Protein AF-A0A9P7RYS4-F1 (afdb_monomer_lite)

Foldseek 3Di:
DVVVVVVVVVVVVVLVCCCPPPAVQCFLVNLVVLLVVLVVLLVPADDPDPCVVVLVVLNVVLVVLNVVLVVVVVVDDPVCVVSSHDPVCRVSSVVSSVSSVVSSVVSVVVRVVVVVVVVVVVVVVVVVVVVVVVDPDPVVPVPPPDDDDPDDD

pLDDT: mean 71.57, std 13.79, range [44.03, 91.19]

Structure (mmCIF, N/CA/C/O backbone):
data_AF-A0A9P7RYS4-F1
#
_entry.id   AF-A0A9P7RYS4-F1
#
loop_
_atom_site.group_PDB
_atom_site.id
_atom_site.type_symbol
_atom_site.label_atom_id
_atom_site.label_alt_id
_atom_site.label_comp_id
_atom_site.label_asym_id
_atom_site.label_entity_id
_atom_site.label_seq_id
_atom_site.pdbx_PDB_ins_code
_atom_site.Cartn_x
_atom_site.Cartn_y
_atom_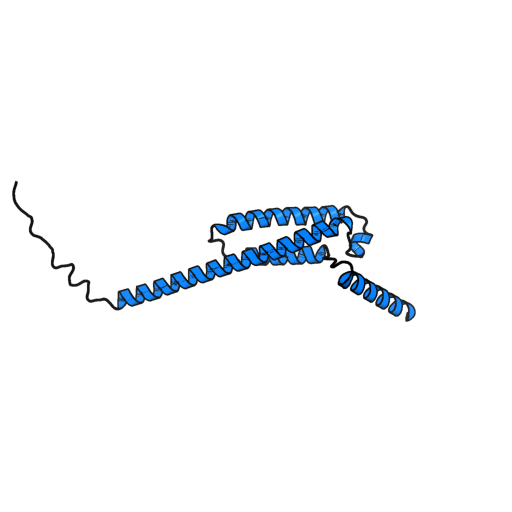site.Cartn_z
_atom_site.occupancy
_atom_site.B_iso_or_equiv
_atom_site.auth_seq_id
_atom_site.auth_comp_id
_atom_site.auth_asym_id
_atom_site.auth_atom_id
_atom_site.pdbx_PDB_model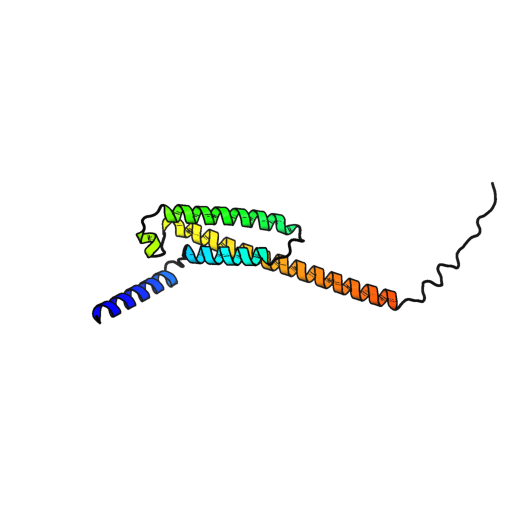_num
ATOM 1 N N . MET A 1 1 ? -11.281 -29.136 33.988 1.00 53.00 1 MET A N 1
ATOM 2 C CA . MET A 1 1 ? -10.570 -28.744 32.743 1.00 53.00 1 MET A CA 1
ATOM 3 C C . MET A 1 1 ? -11.328 -29.005 31.429 1.00 53.00 1 MET A C 1
ATOM 5 O O . MET A 1 1 ? -11.205 -28.185 30.529 1.00 53.00 1 MET A O 1
ATOM 9 N N . LEU A 1 2 ? -12.134 -30.071 31.273 1.00 54.66 2 LEU A N 1
ATOM 10 C CA . LEU A 1 2 ? -12.817 -30.367 29.991 1.00 54.66 2 LEU A CA 1
ATOM 11 C C . LEU A 1 2 ? -13.893 -29.353 29.549 1.00 54.66 2 LEU A C 1
ATOM 13 O O . LEU A 1 2 ? -14.112 -29.181 28.351 1.00 54.66 2 LEU A O 1
ATOM 17 N N . ARG A 1 3 ? -14.565 -28.671 30.485 1.00 50.44 3 ARG A N 1
ATOM 18 C CA . ARG A 1 3 ? -15.610 -27.684 30.151 1.00 50.44 3 ARG A CA 1
ATOM 19 C C . ARG A 1 3 ? -15.039 -26.379 29.576 1.00 50.44 3 ARG A C 1
ATOM 21 O O . ARG A 1 3 ? -15.655 -25.810 28.685 1.00 50.44 3 ARG A O 1
ATOM 28 N N . LEU A 1 4 ? -13.835 -25.974 29.994 1.00 51.00 4 LEU A N 1
ATOM 29 C CA . LEU A 1 4 ? -13.166 -24.766 29.489 1.00 51.00 4 LEU A CA 1
ATOM 30 C C . LEU A 1 4 ? -12.738 -24.918 28.022 1.00 51.00 4 LEU A C 1
ATOM 32 O O . LEU A 1 4 ? -12.994 -24.036 27.209 1.00 51.00 4 LEU A O 1
ATOM 36 N N . LYS A 1 5 ? -12.166 -26.078 27.660 1.00 54.81 5 LYS A N 1
ATOM 37 C CA . LYS A 1 5 ? -11.719 -26.353 26.283 1.00 54.81 5 LYS A CA 1
ATOM 38 C C . LYS A 1 5 ? -12.862 -26.232 25.273 1.00 54.81 5 LYS A C 1
ATOM 40 O O . LYS A 1 5 ? -12.681 -25.597 24.242 1.00 54.81 5 LYS A O 1
ATOM 45 N N . LYS A 1 6 ? -14.046 -26.768 25.600 1.00 57.91 6 LYS A N 1
ATOM 46 C CA . LYS A 1 6 ? -15.233 -26.713 24.727 1.00 57.91 6 LYS A CA 1
ATOM 47 C C . LYS A 1 6 ? -15.736 -25.283 24.502 1.00 57.91 6 LYS A C 1
ATOM 49 O O . LYS A 1 6 ? -16.134 -24.957 23.385 1.00 57.91 6 LYS A O 1
ATOM 54 N N . VAL A 1 7 ? -15.695 -24.439 25.534 1.00 63.22 7 VAL A N 1
ATOM 55 C CA . VAL A 1 7 ? -16.100 -23.026 25.451 1.00 63.22 7 VAL A CA 1
ATOM 56 C C . VAL A 1 7 ? -15.114 -22.230 24.594 1.00 63.22 7 VAL A C 1
ATOM 58 O O . VAL A 1 7 ? -15.544 -21.523 23.685 1.00 63.22 7 VAL A O 1
ATOM 61 N N . CYS A 1 8 ? -13.805 -22.425 24.781 1.00 59.00 8 CYS A N 1
ATOM 62 C CA . CYS A 1 8 ? -12.781 -21.764 23.969 1.00 59.00 8 CYS A CA 1
ATOM 63 C C . CYS A 1 8 ? -12.880 -22.130 22.480 1.00 59.00 8 CYS A C 1
ATOM 65 O O . CYS A 1 8 ? -12.826 -21.240 21.639 1.00 59.00 8 CYS A O 1
ATOM 67 N N . THR A 1 9 ? -13.105 -23.403 22.130 1.00 67.38 9 THR A N 1
ATOM 68 C CA . THR A 1 9 ? -13.290 -23.803 20.719 1.00 67.38 9 THR A CA 1
ATOM 69 C C . THR A 1 9 ? -14.529 -23.188 20.074 1.00 67.38 9 THR A C 1
ATOM 71 O O . THR A 1 9 ? -14.488 -22.833 18.900 1.00 67.38 9 THR A O 1
ATOM 74 N N . ARG A 1 10 ? -15.630 -23.033 20.822 1.00 66.88 10 ARG A N 1
ATOM 75 C CA . ARG A 1 10 ? -16.861 -22.419 20.297 1.00 66.88 10 ARG A CA 1
ATOM 76 C C . ARG A 1 10 ? -16.710 -20.911 20.113 1.00 66.88 10 ARG A C 1
ATOM 78 O O . ARG A 1 10 ? -17.140 -20.392 19.090 1.00 66.88 10 ARG A O 1
ATOM 85 N N . LEU A 1 11 ? -16.044 -20.232 21.048 1.00 68.88 11 LEU A N 1
ATOM 86 C CA . LEU A 1 11 ? -15.697 -18.813 20.921 1.00 68.88 11 LEU A CA 1
ATOM 87 C C . LEU A 1 11 ? -14.734 -18.566 19.754 1.00 68.88 11 LEU A C 1
ATOM 89 O O . LEU A 1 11 ? -14.915 -17.611 19.009 1.00 68.88 11 LEU A O 1
ATOM 93 N N . PHE A 1 12 ? -13.761 -19.455 19.544 1.00 70.12 12 PHE A N 1
ATOM 94 C CA . PHE A 1 12 ? -12.824 -19.364 18.424 1.00 70.12 12 PHE A CA 1
ATOM 95 C C . PHE A 1 12 ? -13.504 -19.608 17.067 1.00 70.12 12 PHE A C 1
ATOM 97 O O . PHE A 1 12 ? -13.219 -18.916 16.091 1.00 70.12 12 PHE A O 1
ATOM 104 N N . GLY A 1 13 ? -14.440 -20.561 17.007 1.00 72.69 13 GLY A N 1
ATOM 105 C CA . GLY A 1 13 ? -15.266 -20.803 15.821 1.00 72.69 13 GLY A CA 1
ATOM 106 C C . GLY A 1 13 ? -16.183 -19.622 15.496 1.00 72.69 13 GLY A C 1
ATOM 107 O O . GLY A 1 13 ? -16.249 -19.202 14.345 1.00 72.69 13 GLY A O 1
AT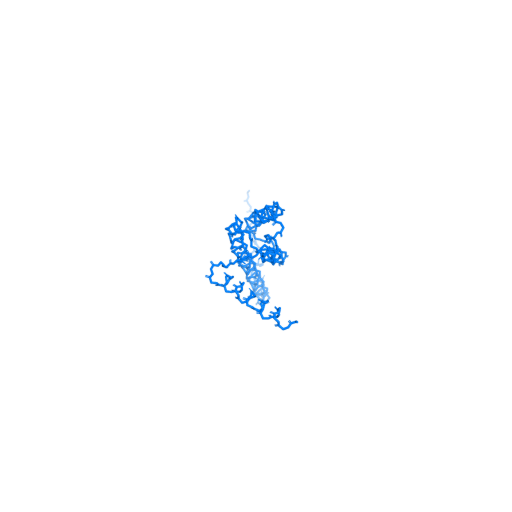OM 108 N N . LEU A 1 14 ? -16.821 -19.034 16.514 1.00 67.69 14 LEU A N 1
ATOM 109 C CA . LEU A 1 14 ? -17.646 -17.834 16.363 1.00 67.69 14 LEU A CA 1
ATOM 110 C C . LEU A 1 14 ? -16.809 -16.626 15.919 1.00 67.69 14 LEU A C 1
ATOM 112 O O . LEU A 1 14 ? -17.217 -15.906 15.016 1.00 67.69 14 LEU A O 1
ATOM 116 N N . TYR A 1 15 ? -15.615 -16.443 16.490 1.00 65.19 15 TYR A N 1
ATOM 117 C CA . TYR A 1 15 ? -14.658 -15.415 16.073 1.00 65.19 15 TYR A CA 1
ATOM 118 C C . TYR A 1 15 ? -14.271 -15.565 14.597 1.00 65.19 15 TYR A C 1
ATOM 120 O O . TYR A 1 15 ? -14.324 -14.595 13.845 1.00 65.19 15 TYR A O 1
ATOM 128 N N . ARG A 1 16 ? -13.945 -16.788 14.154 1.00 66.06 16 ARG A N 1
ATOM 129 C CA . ARG A 1 16 ? -13.646 -17.061 12.741 1.00 66.06 16 ARG A CA 1
ATOM 130 C C . ARG A 1 16 ? -14.836 -16.808 11.824 1.00 66.06 16 ARG A C 1
ATOM 132 O O . ARG A 1 16 ? -14.643 -16.243 10.756 1.00 66.06 16 ARG A O 1
ATOM 139 N N . TYR A 1 17 ? -16.038 -17.195 12.237 1.00 66.81 17 TYR A N 1
ATOM 140 C CA . TYR A 1 17 ? -17.254 -16.977 11.458 1.00 66.81 17 TYR A CA 1
ATOM 141 C C . TYR A 1 17 ? -17.592 -15.485 11.329 1.00 66.81 17 TYR A C 1
ATOM 143 O O . TYR A 1 17 ? -17.825 -14.995 10.229 1.00 66.81 17 TYR A O 1
ATOM 151 N N . LEU A 1 18 ? -17.530 -14.732 12.432 1.00 62.22 18 LEU A N 1
ATOM 152 C CA . LEU A 1 18 ? -17.724 -13.279 12.421 1.00 62.22 18 LEU A CA 1
ATOM 153 C C . LEU A 1 18 ? -16.679 -12.578 11.538 1.00 62.22 18 LEU A C 1
ATOM 155 O O . LEU A 1 18 ? -17.041 -11.684 10.775 1.00 62.22 18 LEU A O 1
ATOM 159 N N . ARG A 1 19 ? -15.422 -13.041 11.590 1.00 63.34 19 ARG A N 1
ATOM 160 C CA . ARG A 1 19 ? -14.302 -12.565 10.764 1.00 63.34 19 ARG A CA 1
ATOM 161 C C . ARG A 1 19 ? -14.419 -12.909 9.277 1.00 63.34 19 ARG A C 1
ATOM 163 O O . ARG A 1 19 ? -13.896 -12.175 8.449 1.00 63.34 19 ARG A O 1
ATOM 170 N N . SER A 1 20 ? -15.019 -14.044 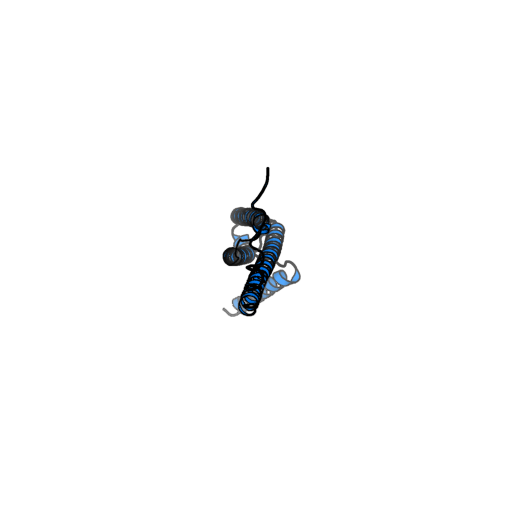8.918 1.00 62.28 20 SER A N 1
ATOM 171 C CA . SER A 1 20 ? -15.075 -14.473 7.513 1.00 62.28 20 SER A CA 1
ATOM 172 C C . SER A 1 20 ? -16.376 -14.098 6.811 1.00 62.28 20 SER A C 1
ATOM 174 O O . SER A 1 20 ? -16.379 -14.027 5.588 1.00 62.28 20 SER A O 1
ATOM 176 N N . VAL A 1 21 ? -17.475 -13.908 7.548 1.00 56.34 21 VAL A N 1
ATOM 177 C CA . VAL A 1 21 ? -18.816 -13.763 6.954 1.00 56.34 21 VAL A CA 1
ATOM 178 C C . VAL A 1 21 ? -19.397 -12.364 7.131 1.00 56.34 21 VAL A C 1
ATOM 180 O O . VAL A 1 21 ? -20.072 -11.882 6.229 1.00 56.34 21 VAL A O 1
ATOM 183 N N . ILE A 1 22 ? -19.165 -11.705 8.271 1.00 55.03 22 ILE A N 1
ATOM 184 C CA . ILE A 1 22 ? -19.882 -10.459 8.609 1.00 55.03 22 ILE A CA 1
ATOM 185 C C . ILE A 1 22 ? -18.967 -9.240 8.528 1.00 55.03 22 ILE A C 1
ATOM 187 O O . ILE A 1 22 ? -19.368 -8.194 8.028 1.00 55.03 22 ILE A O 1
ATOM 191 N N . TYR A 1 23 ? -17.729 -9.376 8.987 1.00 53.41 23 TYR A N 1
ATOM 192 C CA . TYR A 1 23 ? -16.727 -8.329 8.896 1.00 53.41 23 TYR A CA 1
ATOM 193 C C . TYR A 1 23 ? -15.439 -8.980 8.420 1.00 53.41 23 TYR A C 1
ATOM 195 O O . TYR A 1 23 ? -14.838 -9.673 9.240 1.00 53.41 23 TYR A O 1
ATOM 203 N N . PRO A 1 24 ? -14.975 -8.771 7.170 1.00 55.78 24 PRO A N 1
ATOM 204 C CA . PRO A 1 24 ? -13.573 -8.979 6.833 1.00 55.78 24 PRO A CA 1
ATOM 205 C C . PRO A 1 24 ? -12.768 -7.989 7.680 1.00 55.78 24 PRO A C 1
ATOM 207 O O . PRO A 1 24 ? -12.450 -6.877 7.271 1.00 55.78 24 PRO A O 1
ATOM 210 N N . CYS A 1 25 ? -12.562 -8.336 8.948 1.00 58.59 25 CYS A N 1
ATOM 211 C CA . CYS A 1 25 ? -11.920 -7.483 9.919 1.00 58.59 25 CYS A CA 1
ATOM 212 C C . CYS A 1 25 ? -10.426 -7.600 9.693 1.00 58.59 25 CYS A C 1
ATOM 214 O O . CYS A 1 25 ? -9.731 -8.375 10.351 1.00 58.59 25 CYS A O 1
ATOM 216 N N . ILE A 1 26 ? -9.968 -6.812 8.720 1.00 63.75 26 ILE A N 1
ATOM 217 C CA . ILE A 1 26 ? -8.572 -6.438 8.590 1.00 63.75 26 ILE A CA 1
ATOM 218 C C . ILE A 1 26 ? -8.200 -5.813 9.923 1.00 63.75 26 ILE A C 1
ATOM 220 O O . ILE A 1 26 ? -8.727 -4.782 10.346 1.00 63.75 26 ILE A O 1
ATOM 224 N N . THR A 1 27 ? -7.361 -6.528 10.647 1.00 67.62 27 THR A N 1
ATOM 225 C CA . THR A 1 27 ? -6.904 -6.096 11.957 1.00 67.62 27 THR A CA 1
ATOM 226 C C . THR A 1 27 ? -5.865 -4.989 11.785 1.00 67.62 27 THR A C 1
ATOM 228 O O . THR A 1 27 ? -5.153 -4.964 10.778 1.00 67.62 27 THR A O 1
ATOM 231 N N . PRO A 1 28 ? -5.681 -4.109 12.784 1.00 67.56 28 PRO A N 1
ATOM 232 C CA . PRO A 1 28 ? -4.561 -3.165 12.783 1.00 67.56 28 PRO A CA 1
ATOM 233 C C . PRO A 1 28 ? -3.201 -3.853 12.570 1.00 67.56 28 PRO A C 1
ATOM 235 O O . PRO A 1 28 ? -2.280 -3.269 12.006 1.00 67.56 28 PRO A O 1
ATOM 238 N N . PHE A 1 29 ? -3.085 -5.116 12.991 1.00 70.81 29 PHE A N 1
ATOM 239 C CA . PHE A 1 29 ? -1.910 -5.950 12.769 1.00 70.81 29 PHE A CA 1
ATOM 240 C C . PHE A 1 29 ? -1.718 -6.350 11.298 1.00 70.81 29 PHE A C 1
ATOM 242 O O . PHE A 1 29 ? -0.601 -6.288 10.795 1.00 70.81 29 PHE A O 1
ATOM 249 N N . GLU A 1 30 ? -2.780 -6.721 10.584 1.00 72.38 30 GLU A N 1
ATOM 250 C CA . GLU A 1 30 ? -2.703 -7.003 9.142 1.00 72.38 30 GLU A CA 1
ATOM 251 C C . GLU A 1 30 ? -2.405 -5.743 8.332 1.00 72.38 30 GLU A C 1
ATOM 253 O O . GLU A 1 30 ? -1.616 -5.803 7.393 1.00 72.38 30 GLU A O 1
ATOM 258 N N . LEU A 1 31 ? -2.944 -4.588 8.737 1.00 76.25 31 LEU A N 1
ATOM 259 C CA . LEU A 1 31 ? -2.555 -3.301 8.157 1.00 76.25 31 LEU A CA 1
ATOM 260 C C . LEU A 1 31 ? -1.062 -3.017 8.377 1.00 76.25 31 LEU A C 1
ATOM 262 O O . LEU A 1 31 ? -0.374 -2.559 7.467 1.00 76.25 31 LEU A O 1
ATOM 266 N N . TYR A 1 32 ? -0.541 -3.318 9.570 1.00 76.06 32 TYR A N 1
ATOM 267 C CA . TYR A 1 32 ? 0.886 -3.192 9.859 1.00 76.06 32 TYR A CA 1
ATOM 268 C C . TYR A 1 32 ? 1.737 -4.129 8.989 1.00 76.06 32 TYR A C 1
ATOM 270 O O . TYR A 1 32 ? 2.752 -3.694 8.449 1.00 76.06 32 TYR A O 1
ATOM 278 N N . GLN A 1 33 ? 1.317 -5.385 8.800 1.00 80.38 33 GLN A N 1
ATOM 279 C CA . GLN A 1 33 ? 2.005 -6.306 7.891 1.00 80.38 33 GLN A CA 1
ATOM 280 C C . GLN A 1 33 ? 1.986 -5.812 6.443 1.00 80.38 33 GLN A C 1
ATOM 282 O O . GLN A 1 33 ? 3.031 -5.814 5.799 1.00 80.38 33 GLN A O 1
ATOM 287 N N . ALA A 1 34 ? 0.839 -5.348 5.945 1.00 75.25 34 ALA A N 1
ATOM 288 C CA . ALA A 1 34 ? 0.722 -4.808 4.591 1.00 75.25 34 ALA A CA 1
ATOM 289 C C . ALA A 1 34 ? 1.613 -3.575 4.390 1.00 75.25 34 ALA A C 1
ATOM 291 O O . ALA A 1 34 ? 2.338 -3.496 3.403 1.00 75.25 34 ALA A O 1
ATOM 292 N N . SER A 1 35 ? 1.633 -2.656 5.362 1.00 78.12 35 SER A N 1
ATOM 293 C CA . SER A 1 35 ? 2.529 -1.493 5.348 1.00 78.12 35 SER A CA 1
ATOM 294 C C . SER A 1 35 ? 4.000 -1.903 5.325 1.00 78.12 35 SER A C 1
ATOM 296 O O . SER A 1 35 ? 4.788 -1.274 4.634 1.00 78.12 35 SER A O 1
ATOM 298 N N . ARG A 1 36 ? 4.380 -2.954 6.056 1.00 83.31 36 ARG A N 1
ATOM 299 C CA . ARG A 1 36 ? 5.760 -3.448 6.059 1.00 83.31 36 ARG A CA 1
ATOM 300 C C . ARG A 1 36 ? 6.145 -4.090 4.725 1.00 83.31 36 ARG A C 1
ATOM 302 O O . ARG A 1 36 ? 7.223 -3.828 4.220 1.00 83.31 36 ARG A O 1
ATOM 309 N N . ILE A 1 37 ? 5.258 -4.896 4.142 1.00 81.81 37 ILE A N 1
ATOM 310 C CA . ILE A 1 37 ? 5.479 -5.484 2.812 1.00 81.81 37 ILE A CA 1
ATOM 311 C C . ILE A 1 37 ? 5.619 -4.377 1.763 1.00 81.81 37 ILE A C 1
ATOM 313 O O . ILE A 1 37 ? 6.452 -4.478 0.867 1.00 81.81 37 ILE A O 1
ATOM 317 N N . LEU A 1 38 ? 4.815 -3.319 1.873 1.00 79.38 38 LEU A N 1
ATOM 318 C CA . LEU A 1 38 ? 4.914 -2.151 1.009 1.00 79.38 38 LEU A CA 1
ATOM 319 C C . LEU A 1 38 ? 6.277 -1.454 1.154 1.00 79.38 38 LEU A C 1
ATOM 321 O O . LEU A 1 38 ? 6.887 -1.155 0.134 1.00 79.38 38 LEU A O 1
ATOM 325 N N . ASP A 1 39 ? 6.773 -1.266 2.383 1.00 82.56 39 ASP A N 1
ATOM 326 C CA . ASP A 1 39 ? 8.111 -0.711 2.650 1.00 82.56 39 ASP A CA 1
ATOM 327 C C . ASP A 1 39 ? 9.216 -1.565 2.005 1.00 82.56 39 ASP A C 1
ATOM 329 O O . ASP A 1 39 ? 10.082 -1.034 1.311 1.00 82.56 39 ASP A O 1
ATOM 333 N N . ASP A 1 40 ? 9.153 -2.889 2.178 1.00 84.69 40 ASP A N 1
ATOM 334 C CA . ASP A 1 40 ? 10.121 -3.822 1.591 1.00 84.69 40 ASP A CA 1
ATOM 335 C C . ASP A 1 40 ? 10.078 -3.775 0.048 1.00 84.69 40 ASP A C 1
ATOM 337 O O . ASP A 1 40 ? 11.112 -3.853 -0.617 1.00 84.69 40 ASP A O 1
ATOM 341 N N . THR A 1 41 ? 8.882 -3.619 -0.532 1.00 78.19 41 THR A N 1
ATOM 342 C CA . THR A 1 41 ? 8.685 -3.547 -1.991 1.00 78.19 41 THR A CA 1
ATOM 343 C C . THR A 1 41 ? 9.195 -2.223 -2.566 1.00 78.19 41 THR A C 1
ATOM 345 O O . THR A 1 41 ? 9.821 -2.228 -3.623 1.00 78.19 41 THR A O 1
ATOM 348 N N . ASP A 1 42 ? 8.958 -1.100 -1.881 1.00 77.25 42 ASP A N 1
ATOM 349 C CA . ASP A 1 42 ? 9.492 0.211 -2.274 1.00 77.25 42 ASP A CA 1
ATOM 350 C C . ASP A 1 42 ? 11.024 0.235 -2.195 1.00 77.25 42 ASP A C 1
ATOM 352 O O . ASP A 1 42 ? 11.687 0.725 -3.106 1.00 77.25 42 ASP A O 1
ATOM 356 N N . GLN A 1 43 ? 11.601 -0.351 -1.141 1.00 81.62 43 GLN A N 1
ATOM 357 C CA . GLN A 1 43 ? 13.052 -0.402 -0.965 1.00 81.62 43 GLN A CA 1
ATOM 358 C C . GLN A 1 43 ? 13.749 -1.273 -2.019 1.00 81.62 43 GLN A C 1
ATOM 360 O O . GLN A 1 43 ? 14.885 -0.986 -2.398 1.00 81.62 43 GLN A O 1
ATOM 365 N N . ALA A 1 44 ? 13.093 -2.337 -2.484 1.00 76.62 44 ALA A N 1
ATOM 366 C CA . ALA A 1 44 ? 13.632 -3.218 -3.516 1.00 76.62 44 ALA A CA 1
ATOM 367 C C . ALA A 1 44 ? 13.570 -2.614 -4.931 1.00 76.62 44 ALA A C 1
ATOM 369 O O . ALA A 1 44 ? 14.212 -3.139 -5.841 1.00 76.62 44 ALA A O 1
ATOM 370 N N . ALA A 1 45 ? 12.798 -1.548 -5.141 1.00 74.88 45 ALA A N 1
ATOM 371 C CA . ALA A 1 45 ? 12.561 -1.007 -6.467 1.00 74.88 45 ALA A CA 1
ATOM 372 C C . ALA A 1 45 ? 13.563 0.097 -6.854 1.00 74.88 45 ALA A C 1
ATOM 374 O O . ALA A 1 45 ? 13.819 1.041 -6.109 1.00 74.88 45 ALA A O 1
ATOM 375 N N . GLU A 1 46 ? 14.114 -0.004 -8.066 1.00 72.88 46 GLU A N 1
ATOM 376 C CA . GLU A 1 46 ? 15.026 0.997 -8.636 1.00 72.88 46 GLU A CA 1
ATOM 377 C C . GLU A 1 46 ? 14.278 2.268 -9.080 1.00 72.88 46 GLU A C 1
ATOM 379 O O . GLU A 1 46 ? 13.339 2.208 -9.884 1.00 72.88 46 GLU A O 1
ATOM 384 N N . ARG A 1 47 ? 14.725 3.427 -8.575 1.00 72.31 47 ARG A N 1
ATOM 385 C CA . ARG A 1 47 ? 14.040 4.732 -8.658 1.00 72.31 47 ARG A CA 1
ATOM 386 C C . ARG A 1 47 ? 14.442 5.597 -9.864 1.00 72.31 47 ARG A C 1
ATOM 388 O O . ARG A 1 47 ? 14.620 6.800 -9.723 1.00 72.31 47 ARG A O 1
ATOM 395 N N . ASP A 1 48 ? 14.545 5.007 -11.050 1.00 68.19 48 ASP A N 1
ATOM 396 C CA . ASP A 1 48 ? 15.059 5.696 -12.257 1.00 68.19 48 ASP A CA 1
ATOM 397 C C . ASP A 1 48 ? 13.967 6.170 -13.243 1.00 68.19 48 ASP A C 1
ATOM 399 O O . ASP A 1 48 ? 14.225 6.467 -14.408 1.00 68.19 48 ASP A O 1
ATOM 403 N N . VAL A 1 49 ? 12.718 6.266 -12.782 1.00 68.50 49 VAL A N 1
ATOM 404 C CA . VAL A 1 49 ? 11.530 6.596 -13.598 1.00 68.50 49 VAL A CA 1
ATOM 405 C C . VAL A 1 49 ? 10.806 7.838 -13.049 1.00 68.50 49 VAL A C 1
ATOM 407 O O . VAL A 1 49 ? 10.570 7.914 -11.847 1.00 68.50 49 VAL A O 1
ATOM 410 N N . PRO A 1 50 ? 10.359 8.790 -13.888 1.00 71.25 50 PRO A N 1
ATOM 411 C CA . PRO A 1 50 ? 9.631 9.982 -13.430 1.00 71.25 50 PRO A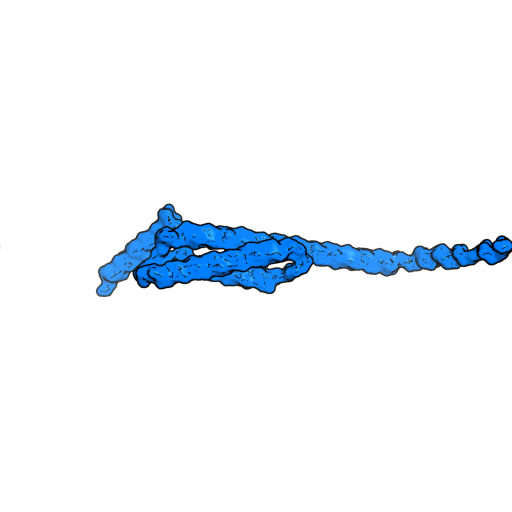 CA 1
ATOM 412 C C . PRO A 1 50 ? 8.295 9.687 -12.718 1.00 71.25 50 PRO A C 1
ATOM 414 O O . PRO A 1 50 ? 7.835 10.502 -11.928 1.00 71.25 50 PRO A O 1
ATOM 417 N N . GLU A 1 51 ? 7.689 8.510 -12.927 1.00 78.94 51 GLU A N 1
ATOM 418 C CA . GLU A 1 51 ? 6.499 8.064 -12.174 1.00 78.94 51 GLU A CA 1
ATOM 419 C C . GLU A 1 51 ? 6.782 7.833 -10.670 1.00 78.94 51 GLU A C 1
ATOM 421 O O . GLU A 1 51 ? 5.840 7.705 -9.883 1.00 78.94 51 GLU A O 1
ATOM 426 N N . TRP A 1 52 ? 8.054 7.777 -10.243 1.00 81.88 52 TRP A N 1
ATOM 427 C CA . TRP A 1 52 ? 8.417 7.526 -8.844 1.00 81.88 52 TRP A CA 1
ATOM 428 C C . TRP A 1 52 ? 8.088 8.675 -7.899 1.00 81.88 52 TRP A C 1
ATOM 430 O O . TRP A 1 52 ? 7.764 8.401 -6.746 1.00 81.88 52 TRP A O 1
ATOM 440 N N . ASP A 1 53 ? 8.109 9.927 -8.357 1.00 83.38 53 ASP A N 1
ATOM 441 C CA . ASP A 1 53 ? 7.770 11.073 -7.503 1.00 83.38 53 ASP A CA 1
ATOM 442 C C . ASP A 1 53 ? 6.293 11.021 -7.077 1.00 83.38 53 ASP A C 1
ATOM 444 O O . ASP A 1 53 ? 5.955 11.194 -5.899 1.00 83.38 53 ASP A O 1
ATOM 448 N N . ASP A 1 54 ? 5.412 10.657 -8.012 1.00 87.38 54 ASP A N 1
ATOM 449 C CA . ASP A 1 54 ? 3.993 10.440 -7.737 1.00 87.38 54 ASP A CA 1
ATOM 450 C C . ASP A 1 54 ? 3.789 9.268 -6.769 1.00 87.38 54 ASP A C 1
ATOM 452 O O . ASP A 1 54 ? 3.026 9.378 -5.806 1.00 87.38 54 ASP A O 1
ATOM 456 N N . ILE A 1 55 ? 4.490 8.150 -6.981 1.00 86.12 55 ILE A N 1
ATOM 457 C CA . ILE A 1 55 ? 4.433 6.972 -6.101 1.00 86.12 55 ILE A CA 1
ATOM 458 C C . ILE A 1 55 ? 4.917 7.323 -4.688 1.00 86.12 55 ILE A C 1
ATOM 460 O O . ILE A 1 55 ? 4.251 6.972 -3.712 1.00 86.12 55 ILE A O 1
ATOM 464 N N . ALA A 1 56 ? 6.021 8.063 -4.568 1.00 85.06 56 ALA A N 1
ATOM 465 C CA . ALA A 1 56 ? 6.596 8.479 -3.295 1.00 85.06 56 ALA A CA 1
ATOM 466 C C . ALA A 1 56 ? 5.656 9.414 -2.518 1.00 85.06 56 ALA A C 1
ATOM 468 O O . ALA A 1 56 ? 5.500 9.269 -1.301 1.00 85.06 56 ALA A O 1
ATOM 469 N N . SER A 1 57 ? 4.976 10.335 -3.208 1.00 89.25 57 SER A N 1
ATOM 470 C CA . SER A 1 57 ? 3.992 11.225 -2.579 1.00 89.25 57 SER A CA 1
ATOM 471 C C . SER A 1 57 ? 2.804 10.445 -1.994 1.00 89.25 57 SER A C 1
ATOM 473 O O . SER A 1 57 ? 2.415 10.654 -0.839 1.00 89.25 57 SER A O 1
ATOM 475 N N . VAL A 1 58 ? 2.274 9.474 -2.749 1.00 88.56 58 VAL A N 1
ATOM 476 C CA . VAL A 1 58 ? 1.165 8.618 -2.311 1.00 88.56 58 VAL A CA 1
ATOM 477 C C . VAL A 1 58 ? 1.612 7.719 -1.161 1.00 88.56 58 VAL A C 1
ATOM 479 O O . VAL A 1 58 ? 0.892 7.602 -0.167 1.00 88.56 58 VAL A O 1
ATOM 482 N N . TYR A 1 59 ? 2.813 7.147 -1.245 1.00 87.44 59 TYR A N 1
ATOM 483 C CA . TYR A 1 59 ? 3.416 6.347 -0.183 1.00 87.44 59 TYR A CA 1
ATOM 484 C C . TYR A 1 59 ? 3.513 7.125 1.139 1.00 87.44 59 TYR A C 1
ATOM 486 O O . TYR A 1 59 ? 3.041 6.651 2.176 1.00 87.44 59 TYR A O 1
ATOM 494 N N . LEU A 1 60 ? 4.048 8.351 1.112 1.00 87.94 60 LEU A N 1
ATOM 495 C CA . LEU A 1 60 ? 4.143 9.201 2.303 1.00 87.94 60 LEU A CA 1
ATOM 496 C C . LEU A 1 60 ? 2.763 9.506 2.896 1.00 87.94 60 LEU A C 1
ATOM 498 O O . LEU A 1 60 ? 2.590 9.420 4.113 1.00 87.94 60 LEU A O 1
ATOM 502 N N . SER A 1 61 ? 1.771 9.800 2.049 1.00 91.19 61 SER A N 1
ATOM 503 C CA . SER A 1 61 ? 0.398 10.052 2.504 1.00 91.19 61 SER A CA 1
ATOM 504 C C . SER A 1 61 ? -0.199 8.841 3.234 1.00 91.19 61 SER A C 1
ATOM 506 O O . SER A 1 61 ? -0.754 8.988 4.323 1.00 91.19 61 SER A O 1
ATOM 508 N N . LEU A 1 62 ? 0.002 7.632 2.697 1.00 88.31 62 LEU A N 1
ATOM 509 C CA . LEU A 1 62 ? -0.473 6.388 3.303 1.00 88.31 62 LEU A CA 1
ATOM 510 C C . LEU A 1 62 ? 0.248 6.077 4.611 1.00 88.31 62 LEU A C 1
ATOM 512 O O . LEU A 1 62 ? -0.370 5.600 5.561 1.00 88.31 62 LEU A O 1
ATOM 516 N N . LYS A 1 63 ? 1.541 6.395 4.702 1.00 86.00 63 LYS A N 1
ATOM 517 C CA . LYS A 1 63 ? 2.321 6.226 5.931 1.00 86.00 63 LYS A CA 1
ATOM 518 C C . LYS A 1 63 ? 1.802 7.118 7.058 1.00 86.00 63 LYS A C 1
ATOM 520 O O . LYS A 1 63 ? 1.689 6.659 8.199 1.00 86.00 63 LYS A O 1
ATOM 525 N N . ILE A 1 64 ? 1.452 8.364 6.733 1.00 89.81 64 ILE A N 1
ATOM 526 C CA . ILE A 1 64 ? 0.821 9.299 7.671 1.00 89.81 64 ILE A CA 1
ATOM 527 C C . ILE A 1 64 ? -0.552 8.764 8.091 1.00 89.81 64 ILE A C 1
ATOM 529 O O . ILE A 1 64 ? -0.816 8.646 9.286 1.00 89.81 64 ILE A O 1
ATOM 533 N N . GLU A 1 65 ? -1.396 8.361 7.146 1.00 88.06 65 GLU A N 1
ATOM 534 C CA . GLU A 1 65 ? -2.736 7.832 7.427 1.00 88.06 65 GLU A CA 1
ATOM 535 C C . GLU A 1 65 ? -2.692 6.577 8.316 1.00 88.06 65 GLU A C 1
ATOM 537 O O . GLU A 1 65 ? -3.348 6.517 9.358 1.00 88.06 65 GLU A O 1
ATOM 542 N N . ALA A 1 66 ? -1.822 5.616 7.996 1.00 82.38 66 ALA A N 1
ATOM 543 C CA . ALA A 1 66 ? -1.595 4.430 8.817 1.00 82.38 66 ALA A CA 1
ATOM 544 C C . ALA A 1 66 ? -1.098 4.789 10.229 1.00 82.38 66 ALA A C 1
ATOM 546 O O . ALA A 1 66 ? -1.468 4.133 11.206 1.00 82.38 66 ALA A O 1
ATOM 547 N N . SER A 1 67 ? -0.273 5.833 10.367 1.00 83.25 67 SER A N 1
ATOM 548 C CA . SER A 1 67 ? 0.176 6.319 11.677 1.00 83.25 67 SER A CA 1
ATOM 549 C C . SER A 1 67 ? -0.965 6.917 12.503 1.00 83.25 67 SER A C 1
ATOM 551 O O . SER A 1 67 ? -1.093 6.581 13.679 1.00 83.25 67 SER A O 1
ATOM 553 N N . GLN A 1 68 ? -1.854 7.691 11.877 1.00 88.19 68 GLN A N 1
ATOM 554 C CA . GLN A 1 68 ? -3.028 8.266 12.533 1.00 88.19 68 GLN A CA 1
ATOM 555 C C . GLN A 1 68 ? -4.014 7.180 12.970 1.00 88.19 68 GLN A C 1
ATOM 557 O O . GLN A 1 68 ? -4.561 7.242 14.068 1.00 88.19 68 GLN A O 1
ATOM 562 N N . ILE A 1 69 ? -4.217 6.147 12.147 1.00 84.00 69 ILE A N 1
ATOM 563 C CA . ILE A 1 69 ? -5.040 4.985 12.509 1.00 84.00 69 ILE A CA 1
ATOM 564 C C . ILE A 1 69 ? -4.456 4.278 13.741 1.00 84.00 69 ILE A C 1
ATOM 566 O O . ILE A 1 69 ? -5.202 3.929 14.659 1.00 84.00 69 ILE A O 1
ATOM 570 N N . ARG A 1 70 ? -3.127 4.099 13.803 1.00 80.69 70 ARG A N 1
ATOM 571 C CA . ARG A 1 70 ? -2.450 3.522 14.978 1.00 80.69 70 ARG A CA 1
ATOM 572 C C . ARG A 1 70 ? -2.644 4.382 16.223 1.00 80.69 70 ARG A C 1
ATOM 574 O O . ARG A 1 70 ? -2.991 3.844 17.269 1.00 80.69 70 ARG A O 1
ATOM 581 N N . GLU A 1 71 ? -2.472 5.694 16.113 1.00 83.94 71 GLU A N 1
ATOM 582 C CA . GLU A 1 71 ? -2.672 6.622 17.228 1.00 83.94 71 GLU A CA 1
ATOM 583 C C . GLU A 1 71 ? -4.116 6.583 17.749 1.00 83.94 71 GLU A C 1
ATOM 585 O O . GLU A 1 71 ? -4.345 6.365 18.940 1.00 83.94 71 GLU A O 1
ATOM 590 N N . LYS A 1 72 ? -5.107 6.678 16.853 1.00 82.56 72 LYS A N 1
ATOM 591 C CA . LYS A 1 72 ? -6.531 6.565 17.209 1.00 82.56 72 LYS A CA 1
ATOM 592 C C . LYS A 1 72 ? -6.857 5.211 17.842 1.00 82.56 72 LYS A C 1
ATOM 594 O O . LYS A 1 72 ? -7.669 5.138 18.761 1.00 82.56 72 LYS A O 1
ATOM 599 N N . SER A 1 73 ? -6.214 4.136 17.382 1.00 75.38 73 SER A N 1
ATOM 600 C CA . SER A 1 73 ? -6.381 2.801 17.962 1.00 75.38 73 SER A CA 1
ATOM 601 C C . SER A 1 73 ? -5.833 2.700 19.390 1.00 75.38 73 SER A C 1
ATOM 603 O O . SER A 1 73 ? -6.309 1.849 20.142 1.00 75.38 73 SER A O 1
ATOM 605 N N . LEU A 1 74 ? -4.849 3.522 19.770 1.00 74.50 74 LEU A N 1
ATOM 606 C CA . LEU A 1 74 ? -4.272 3.552 21.120 1.00 74.50 74 LEU A CA 1
ATOM 607 C C . LEU A 1 74 ? -5.115 4.373 22.105 1.00 74.50 74 LEU A C 1
ATOM 609 O O . LEU A 1 74 ? -5.092 4.098 23.301 1.00 74.50 74 LEU A O 1
ATOM 613 N N . GLN A 1 75 ? -5.892 5.341 21.613 1.00 77.50 75 GLN A N 1
ATOM 614 C CA . GLN A 1 75 ? -6.801 6.162 22.424 1.00 77.50 75 GLN A CA 1
ATOM 615 C C . GLN A 1 75 ? -8.083 5.407 22.848 1.00 77.50 75 GLN A C 1
ATOM 617 O O . GLN A 1 75 ? -8.871 5.905 23.652 1.00 77.50 75 GLN A O 1
ATOM 622 N N . GLY A 1 76 ? -8.313 4.198 22.318 1.00 64.81 76 GLY A N 1
ATOM 623 C CA . GLY A 1 76 ? -9.465 3.351 22.629 1.00 64.81 76 GLY A CA 1
ATOM 624 C C . GLY A 1 76 ? -9.288 2.454 23.864 1.00 64.81 76 GLY A C 1
ATOM 625 O O . GLY A 1 76 ? -8.190 2.063 24.242 1.00 64.81 76 GLY A O 1
ATOM 626 N N . SER A 1 77 ? -10.407 2.059 24.478 1.00 61.25 77 SER A N 1
ATOM 627 C CA . SER A 1 77 ? -10.454 1.103 25.596 1.00 61.25 77 SER A CA 1
ATOM 628 C C . SER A 1 77 ? -9.727 -0.221 25.282 1.00 61.25 77 SER A C 1
ATOM 630 O O . SER A 1 77 ? -10.050 -0.871 24.284 1.00 61.25 77 SER A O 1
ATOM 632 N N . SER A 1 78 ? -8.839 -0.662 26.182 1.00 60.47 78 SER A N 1
ATOM 633 C CA . SER A 1 78 ? -7.914 -1.813 26.056 1.00 60.47 78 SER A CA 1
ATOM 634 C C . SER A 1 78 ? -8.526 -3.146 25.591 1.00 60.47 78 SER A C 1
ATOM 636 O O . SER A 1 78 ? -7.843 -3.967 24.974 1.00 60.47 78 SER A O 1
ATOM 638 N N . TRP A 1 79 ? -9.821 -3.376 25.831 1.00 58.38 79 TRP A N 1
ATOM 639 C CA . TRP A 1 79 ? -10.510 -4.592 25.388 1.00 58.38 79 TRP A CA 1
ATOM 640 C C . TRP A 1 79 ? -10.709 -4.660 23.862 1.00 58.38 79 TRP A C 1
ATOM 642 O O . TRP A 1 79 ? -10.730 -5.756 23.302 1.00 58.38 79 TRP A O 1
ATOM 652 N N . LYS A 1 80 ? -10.800 -3.513 23.172 1.00 58.47 80 LYS A N 1
ATOM 653 C CA . LYS A 1 80 ? -10.915 -3.444 21.700 1.00 58.47 80 LYS A CA 1
ATOM 654 C C . LYS A 1 80 ? -9.634 -3.933 21.025 1.00 58.47 80 LYS A C 1
ATOM 656 O O . LYS A 1 80 ? -9.692 -4.658 20.033 1.00 58.47 80 LYS A O 1
ATOM 661 N N . THR A 1 81 ? -8.489 -3.613 21.627 1.00 56.19 81 THR A N 1
ATOM 662 C CA . THR A 1 81 ? -7.167 -4.113 21.234 1.00 56.19 81 THR A CA 1
ATOM 663 C C . THR A 1 81 ? -7.061 -5.625 21.453 1.00 56.19 81 THR A C 1
ATOM 665 O O . THR A 1 81 ? -6.562 -6.326 20.580 1.00 56.19 81 THR A O 1
ATOM 668 N N . CYS A 1 82 ? -7.609 -6.153 22.559 1.00 48.59 82 CYS A N 1
ATOM 669 C CA . CYS A 1 82 ? -7.635 -7.600 22.837 1.00 48.59 82 CYS A CA 1
ATOM 670 C C . CYS A 1 82 ? -8.497 -8.411 21.856 1.00 48.59 82 CYS A C 1
ATOM 672 O O . CYS A 1 82 ? -8.173 -9.561 21.574 1.00 48.59 82 CYS A O 1
ATOM 674 N N . LEU A 1 83 ? -9.590 -7.841 21.338 1.00 59.22 83 LEU A N 1
ATOM 675 C CA . LEU A 1 83 ? -10.454 -8.513 20.357 1.00 59.22 83 LEU A CA 1
ATOM 676 C C . LEU A 1 83 ? -10.026 -8.269 18.900 1.00 59.22 83 LEU A C 1
ATOM 678 O O . LEU A 1 83 ? -10.607 -8.858 17.988 1.00 59.22 83 LEU A O 1
ATOM 682 N N . GLY A 1 84 ? -9.020 -7.417 18.671 1.00 59.09 84 GLY A N 1
ATOM 683 C CA . GLY A 1 84 ? -8.567 -7.037 17.331 1.00 59.09 84 GLY A CA 1
ATOM 684 C C . GLY A 1 84 ? -9.642 -6.317 16.511 1.00 59.09 84 GLY A C 1
ATOM 685 O O . GLY A 1 84 ? -9.572 -6.307 15.286 1.00 59.09 84 GLY A O 1
ATOM 686 N N . PHE A 1 85 ? -10.651 -5.748 17.176 1.00 63.41 85 PHE A N 1
ATOM 687 C CA . PHE A 1 85 ? -11.839 -5.194 16.541 1.00 63.41 85 PHE A CA 1
ATOM 688 C C . PHE A 1 85 ? -12.072 -3.771 17.039 1.00 63.41 85 PHE A C 1
ATOM 690 O O . PHE A 1 85 ? -12.458 -3.545 18.188 1.00 63.41 85 PHE A O 1
ATOM 697 N N . HIS A 1 86 ? -11.839 -2.802 16.154 1.00 71.31 86 HIS A N 1
ATOM 698 C CA . HIS A 1 86 ? -12.099 -1.394 16.417 1.00 71.31 86 HIS A CA 1
ATOM 699 C C . HIS A 1 86 ? -13.169 -0.887 15.437 1.00 71.31 86 HIS A C 1
ATOM 701 O O . HIS A 1 86 ? -12.821 -0.363 14.382 1.00 71.31 86 HIS A O 1
ATOM 707 N N . PRO A 1 87 ? -14.474 -1.033 15.748 1.00 71.25 87 PRO A N 1
ATOM 708 C CA . PRO A 1 87 ? -15.553 -0.805 14.780 1.00 71.25 87 PRO A CA 1
ATOM 709 C C . PRO A 1 87 ? -15.552 0.618 14.215 1.00 71.25 87 PRO A C 1
ATOM 711 O O . PRO A 1 87 ? -15.798 0.809 13.033 1.00 71.25 87 PRO A O 1
ATOM 714 N N . ALA A 1 88 ? -15.177 1.606 15.032 1.00 75.88 88 ALA A N 1
ATOM 715 C CA . ALA A 1 88 ? -15.062 2.998 14.596 1.00 75.88 88 ALA A CA 1
ATOM 716 C C . ALA A 1 88 ? -13.897 3.257 13.620 1.00 75.88 88 ALA A C 1
ATOM 718 O O . ALA A 1 88 ? -13.921 4.255 12.918 1.00 75.88 88 ALA A O 1
ATOM 719 N N . LEU A 1 89 ? -12.881 2.385 13.585 1.00 78.75 89 LEU A N 1
ATOM 720 C CA . LEU A 1 89 ? -11.710 2.510 12.703 1.00 78.75 89 LEU A CA 1
ATOM 721 C C . LEU A 1 89 ? -11.721 1.476 11.575 1.00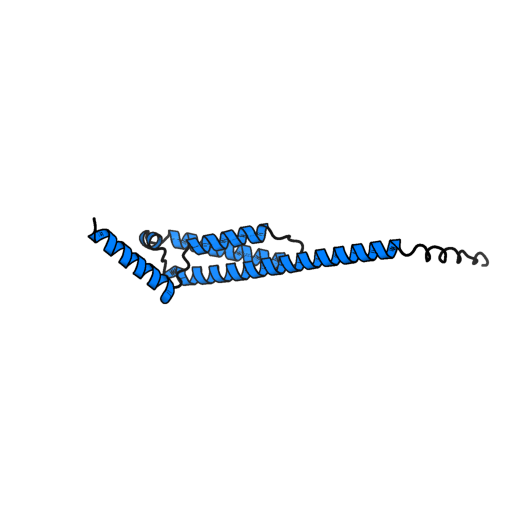 78.75 89 LEU A C 1
ATOM 723 O O . LEU A 1 89 ? -10.819 1.471 10.749 1.00 78.75 89 LEU A O 1
ATOM 727 N N . MET A 1 90 ? -12.708 0.578 11.534 1.00 77.88 90 MET A N 1
ATOM 728 C CA . MET A 1 90 ? -12.735 -0.506 10.553 1.00 77.88 90 MET A CA 1
ATOM 729 C C . MET A 1 90 ? -12.780 0.003 9.116 1.00 77.88 90 MET A C 1
ATOM 731 O O . MET A 1 90 ? -12.108 -0.560 8.255 1.00 77.88 90 MET A O 1
ATOM 735 N N . PHE A 1 91 ? -13.552 1.061 8.869 1.00 81.88 91 PHE A N 1
ATOM 736 C CA . PHE A 1 91 ? -13.617 1.691 7.558 1.00 81.88 91 PHE A CA 1
ATOM 737 C C . PHE A 1 91 ? -12.247 2.259 7.162 1.00 81.88 91 PHE A C 1
ATOM 739 O O . PHE A 1 91 ? -11.691 1.836 6.152 1.00 81.88 91 PHE A O 1
ATOM 746 N N . ASP A 1 92 ? -11.652 3.094 8.020 1.00 84.44 92 ASP A N 1
ATOM 747 C CA . ASP A 1 92 ? -10.327 3.692 7.807 1.00 84.44 92 ASP A CA 1
ATOM 748 C C . ASP A 1 92 ? -9.240 2.627 7.577 1.00 84.44 92 ASP A C 1
ATOM 750 O O . ASP A 1 92 ? -8.453 2.724 6.638 1.00 84.44 92 ASP A O 1
ATOM 754 N N . ILE A 1 93 ? -9.223 1.564 8.391 1.00 80.75 93 ILE A N 1
ATOM 755 C CA . ILE A 1 93 ? -8.278 0.446 8.254 1.00 80.75 93 ILE A CA 1
ATOM 756 C C . ILE A 1 93 ? -8.450 -0.252 6.901 1.00 80.75 93 ILE A C 1
ATOM 758 O O . ILE A 1 93 ? -7.457 -0.551 6.240 1.00 80.75 93 ILE A O 1
ATOM 762 N N . THR A 1 94 ? -9.690 -0.505 6.477 1.00 82.31 94 THR A N 1
ATOM 763 C CA . THR A 1 94 ? -9.978 -1.208 5.217 1.00 82.31 94 THR A CA 1
ATOM 764 C C . THR A 1 94 ? -9.607 -0.354 4.006 1.00 82.31 94 THR A C 1
ATOM 766 O O . THR A 1 94 ? -8.981 -0.851 3.068 1.00 82.31 94 THR A O 1
ATOM 769 N N . CYS A 1 95 ? -9.937 0.939 4.033 1.00 85.62 95 CYS A N 1
ATOM 770 C CA . CYS A 1 95 ? -9.556 1.886 2.989 1.00 85.62 95 CYS A CA 1
ATOM 771 C C . CYS A 1 95 ? -8.035 2.020 2.881 1.00 85.62 95 CYS A C 1
ATOM 773 O O . CYS A 1 95 ? -7.487 1.898 1.786 1.00 85.62 95 CYS A O 1
ATOM 775 N N . CYS A 1 96 ? -7.347 2.202 4.011 1.00 84.19 96 CYS A N 1
ATOM 776 C CA . CYS A 1 96 ? -5.892 2.304 4.050 1.00 84.19 96 CYS A CA 1
ATOM 777 C C . CYS A 1 96 ? -5.229 1.015 3.537 1.00 84.19 96 CYS A C 1
ATOM 779 O O . CYS A 1 96 ? -4.348 1.080 2.684 1.00 84.19 96 CYS A O 1
ATOM 781 N N . TYR A 1 97 ? -5.709 -0.159 3.962 1.00 82.25 97 TYR A N 1
ATOM 782 C CA . TYR A 1 97 ? -5.211 -1.449 3.476 1.00 82.25 97 TYR A CA 1
ATOM 783 C C . TYR A 1 97 ? -5.367 -1.603 1.959 1.00 82.25 97 TYR A C 1
ATOM 785 O O . TYR A 1 97 ? -4.416 -1.970 1.274 1.00 82.25 97 TYR A O 1
ATOM 793 N N . THR A 1 98 ? -6.552 -1.292 1.428 1.00 85.50 98 THR A N 1
ATOM 794 C CA . THR A 1 98 ? -6.834 -1.415 -0.010 1.00 85.50 98 THR A CA 1
ATOM 795 C C . THR A 1 98 ? -5.895 -0.525 -0.820 1.00 85.50 98 THR A C 1
ATOM 797 O O . THR A 1 98 ? -5.276 -0.984 -1.776 1.00 85.50 98 THR A O 1
ATOM 800 N N . ARG A 1 99 ? -5.698 0.722 -0.378 1.00 87.25 99 ARG A N 1
ATOM 801 C CA . ARG A 1 99 ? -4.770 1.659 -1.022 1.00 87.25 99 ARG A CA 1
ATOM 802 C C . ARG A 1 99 ? -3.307 1.218 -0.912 1.00 87.25 99 ARG A C 1
ATOM 804 O O . ARG A 1 99 ? -2.540 1.457 -1.841 1.00 87.25 99 ARG A O 1
ATOM 811 N N . CYS A 1 100 ? -2.911 0.559 0.179 1.00 82.19 100 CYS A N 1
ATOM 812 C CA . CYS A 1 100 ? -1.584 -0.051 0.294 1.00 82.19 100 CYS A CA 1
ATOM 813 C C . CYS A 1 100 ? -1.375 -1.163 -0.747 1.00 82.19 100 CYS A C 1
ATOM 815 O O . CYS A 1 100 ? -0.332 -1.187 -1.397 1.00 82.19 100 CYS A O 1
ATOM 817 N N . GLU A 1 101 ? -2.352 -2.054 -0.946 1.00 83.38 101 GLU A N 1
ATOM 818 C CA . GLU A 1 101 ? -2.262 -3.100 -1.980 1.00 83.38 101 GLU A CA 1
ATOM 819 C C . GLU A 1 101 ? -2.269 -2.507 -3.400 1.00 83.38 101 GLU A C 1
ATOM 821 O O . GLU A 1 101 ? -1.484 -2.928 -4.250 1.00 83.38 101 GLU A O 1
ATOM 826 N N . GLU A 1 102 ? -3.082 -1.480 -3.661 1.00 87.69 102 GLU A N 1
ATOM 827 C CA . GLU A 1 102 ? -3.061 -0.757 -4.940 1.00 87.69 102 GLU A CA 1
ATOM 828 C C . GLU A 1 102 ? -1.692 -0.122 -5.213 1.00 87.69 102 GLU A C 1
ATOM 830 O O . GLU A 1 102 ? -1.144 -0.261 -6.310 1.00 87.69 102 GLU A O 1
ATOM 835 N N . LEU A 1 103 ? -1.109 0.549 -4.214 1.00 87.62 103 LEU A N 1
ATOM 836 C CA . LEU A 1 103 ? 0.203 1.172 -4.344 1.00 87.62 103 LEU A CA 1
ATOM 837 C C . LEU A 1 103 ? 1.304 0.130 -4.561 1.00 87.62 103 LEU A C 1
ATOM 839 O O . LEU A 1 103 ? 2.159 0.322 -5.421 1.00 87.62 103 LEU A O 1
ATOM 843 N N . LYS A 1 104 ? 1.252 -1.001 -3.855 1.00 84.75 104 LYS A N 1
ATOM 844 C CA . LYS A 1 104 ? 2.163 -2.131 -4.073 1.00 84.75 104 LYS A CA 1
ATOM 845 C C . LYS A 1 104 ? 2.091 -2.637 -5.514 1.00 84.75 104 LYS A C 1
ATOM 847 O O . LYS A 1 104 ? 3.126 -2.805 -6.154 1.00 84.75 104 LYS A O 1
ATOM 852 N N . CYS A 1 105 ? 0.889 -2.827 -6.058 1.00 87.44 105 CYS A N 1
ATOM 853 C CA . CYS A 1 105 ? 0.711 -3.204 -7.461 1.00 87.44 105 CYS A CA 1
ATOM 854 C C . CYS A 1 105 ? 1.305 -2.158 -8.417 1.00 87.44 105 CYS A C 1
ATOM 856 O O . CYS A 1 105 ? 1.957 -2.526 -9.397 1.00 87.44 105 CYS A O 1
ATOM 858 N N . ARG A 1 106 ? 1.137 -0.859 -8.129 1.00 88.19 106 ARG A N 1
ATOM 859 C CA . ARG A 1 106 ? 1.745 0.225 -8.920 1.00 88.19 106 ARG A CA 1
ATOM 860 C C . ARG A 1 106 ? 3.273 0.182 -8.882 1.00 88.19 106 ARG A C 1
ATOM 862 O O . ARG A 1 106 ? 3.880 0.241 -9.946 1.00 88.19 106 ARG A O 1
ATOM 869 N N . ILE A 1 107 ? 3.870 0.029 -7.699 1.00 85.94 107 ILE A N 1
ATOM 870 C CA . ILE A 1 107 ? 5.325 -0.096 -7.492 1.00 85.94 107 ILE A CA 1
ATOM 871 C C . ILE A 1 107 ? 5.877 -1.277 -8.292 1.00 85.94 107 ILE A C 1
ATOM 873 O O . ILE A 1 107 ? 6.808 -1.109 -9.075 1.00 85.94 107 ILE A O 1
ATOM 877 N N . LEU A 1 108 ? 5.261 -2.458 -8.165 1.00 86.81 108 LEU A N 1
ATOM 878 C CA . LEU A 1 108 ? 5.682 -3.656 -8.897 1.00 86.81 108 LEU A CA 1
ATOM 879 C C . LEU A 1 108 ? 5.584 -3.465 -10.413 1.00 86.81 108 LEU A C 1
ATOM 881 O O . LEU A 1 108 ? 6.499 -3.834 -11.143 1.00 86.81 108 LEU A O 1
ATOM 885 N N . THR A 1 109 ? 4.502 -2.846 -10.888 1.00 88.50 109 THR A N 1
ATOM 886 C CA . THR A 1 109 ? 4.310 -2.587 -12.319 1.00 88.50 109 THR A CA 1
ATOM 887 C C . THR A 1 109 ? 5.334 -1.580 -12.847 1.00 88.50 109 THR A C 1
ATOM 889 O O . THR A 1 109 ? 5.891 -1.778 -13.926 1.00 88.50 109 THR A O 1
ATOM 892 N N . ALA A 1 110 ? 5.605 -0.505 -12.102 1.00 85.50 110 ALA A N 1
ATOM 893 C CA . ALA A 1 110 ? 6.614 0.489 -12.464 1.00 85.50 110 ALA A CA 1
ATOM 894 C C . ALA A 1 110 ? 8.015 -0.137 -12.508 1.00 85.50 110 ALA A C 1
ATOM 896 O O . ALA A 1 110 ? 8.753 0.054 -13.475 1.00 85.50 110 ALA A O 1
ATOM 897 N N . HIS A 1 111 ? 8.345 -0.958 -11.510 1.00 85.38 111 HIS A N 1
ATOM 898 C CA . HIS A 1 111 ? 9.604 -1.688 -11.460 1.00 85.38 111 HIS A CA 1
ATOM 899 C C . HIS A 1 111 ? 9.754 -2.668 -12.634 1.00 85.38 111 HIS A C 1
ATOM 901 O O . HIS A 1 111 ? 10.788 -2.680 -13.300 1.00 85.38 111 HIS A O 1
ATOM 907 N N . GLU A 1 112 ? 8.710 -3.433 -12.963 1.00 87.12 112 GLU A N 1
ATOM 908 C CA . GLU A 1 112 ? 8.725 -4.344 -14.112 1.00 87.12 112 GLU A CA 1
ATOM 909 C C . GLU A 1 112 ? 8.923 -3.594 -15.441 1.00 87.12 112 GLU A C 1
ATOM 911 O O . GLU A 1 112 ? 9.703 -4.028 -16.294 1.00 87.12 112 GLU A O 1
ATOM 916 N N . ARG A 1 113 ? 8.254 -2.448 -15.628 1.00 85.06 113 ARG A N 1
ATOM 917 C CA . ARG A 1 113 ? 8.463 -1.591 -16.808 1.00 85.06 113 ARG A CA 1
ATOM 918 C C . ARG A 1 113 ? 9.899 -1.089 -16.891 1.00 85.06 113 ARG A C 1
ATOM 920 O O . ARG A 1 113 ? 10.461 -1.071 -17.990 1.00 85.06 113 ARG A O 1
ATOM 927 N N . ASN A 1 114 ? 10.488 -0.709 -15.759 1.00 84.81 114 ASN A N 1
ATOM 928 C CA . ASN A 1 114 ? 11.870 -0.254 -15.717 1.00 84.81 114 ASN A CA 1
ATOM 929 C C . ASN A 1 114 ? 12.833 -1.382 -16.129 1.00 84.81 114 ASN A C 1
ATOM 931 O O . ASN A 1 114 ? 13.606 -1.229 -17.075 1.00 84.81 114 ASN A O 1
ATOM 935 N N . LEU A 1 115 ? 12.685 -2.570 -15.535 1.00 84.31 115 LEU A N 1
ATOM 936 C CA . LEU A 1 115 ? 13.471 -3.758 -15.888 1.00 84.31 115 LEU A CA 1
ATOM 937 C C . LEU A 1 115 ? 13.374 -4.104 -17.380 1.00 84.31 115 LEU A C 1
ATOM 939 O O . LEU A 1 115 ? 14.391 -4.341 -18.034 1.00 84.31 115 LEU A O 1
ATOM 943 N N . ARG A 1 116 ? 12.162 -4.099 -17.952 1.00 84.94 116 ARG A N 1
ATOM 944 C CA . ARG A 1 116 ? 11.965 -4.344 -19.392 1.00 84.94 116 ARG A CA 1
ATOM 945 C C . ARG A 1 116 ? 12.666 -3.294 -20.254 1.00 84.94 116 ARG A C 1
ATOM 947 O O . ARG A 1 116 ? 13.235 -3.644 -21.287 1.00 84.94 116 ARG A O 1
ATOM 954 N N . SER A 1 117 ? 12.645 -2.032 -19.830 1.00 83.19 117 SER A N 1
ATOM 955 C CA . SER A 1 117 ? 13.298 -0.930 -20.545 1.00 83.19 117 SER A CA 1
ATOM 956 C C . SER A 1 117 ? 14.820 -1.082 -20.527 1.00 83.19 117 SER A C 1
ATOM 958 O O . SER A 1 117 ? 15.457 -0.975 -21.577 1.00 83.19 117 SER A O 1
ATOM 960 N N . HIS A 1 118 ? 15.399 -1.431 -19.375 1.00 81.62 118 HIS A N 1
ATOM 961 C CA . HIS A 1 118 ? 16.828 -1.720 -19.245 1.00 81.62 118 HIS A CA 1
ATOM 962 C C . HIS A 1 118 ? 17.263 -2.919 -20.091 1.00 81.62 118 HIS A C 1
ATOM 964 O O . HIS A 1 118 ? 18.229 -2.817 -20.849 1.00 81.62 118 HIS A O 1
ATOM 970 N N . LEU A 1 119 ? 16.528 -4.034 -20.032 1.00 84.31 119 LEU A N 1
ATOM 971 C CA . LEU A 1 119 ? 16.822 -5.219 -20.843 1.00 84.31 119 LEU A CA 1
ATOM 972 C C . LEU A 1 119 ? 16.748 -4.914 -22.346 1.00 84.31 119 LEU A C 1
ATOM 974 O O . LEU A 1 119 ? 17.630 -5.328 -23.101 1.00 84.31 119 LEU A O 1
ATOM 978 N N . GLY A 1 120 ? 15.742 -4.149 -22.783 1.00 82.69 120 GLY A N 1
ATOM 979 C CA . GLY A 1 120 ? 15.620 -3.704 -24.172 1.00 82.69 120 GLY A CA 1
ATOM 980 C C . GLY A 1 120 ? 16.789 -2.819 -24.612 1.00 82.69 120 GLY A C 1
ATOM 981 O O . GLY A 1 120 ? 17.366 -3.040 -25.680 1.00 82.69 120 GLY A O 1
ATOM 982 N N . ALA A 1 121 ? 17.193 -1.864 -23.772 1.00 78.81 121 ALA A N 1
ATOM 983 C CA . ALA A 1 121 ? 18.336 -0.994 -24.038 1.00 78.81 121 ALA A CA 1
ATOM 984 C C . ALA A 1 121 ? 19.656 -1.780 -24.124 1.00 78.81 121 ALA A C 1
ATOM 986 O O . ALA A 1 121 ? 20.469 -1.533 -25.020 1.00 78.81 121 ALA A O 1
ATOM 987 N N . GLU A 1 122 ? 19.866 -2.763 -23.244 1.00 81.31 122 GLU A N 1
ATOM 988 C CA . GLU A 1 122 ? 21.027 -3.652 -23.313 1.00 81.31 122 GLU A CA 1
ATOM 989 C C . GLU A 1 122 ? 21.029 -4.514 -24.573 1.00 81.31 122 GLU A C 1
ATOM 991 O O . GLU A 1 122 ? 22.066 -4.649 -25.230 1.00 81.31 122 GLU A O 1
ATOM 996 N N . GLN A 1 123 ? 19.883 -5.093 -24.931 1.00 82.75 123 GLN A N 1
ATOM 997 C CA . GLN A 1 123 ? 19.757 -5.929 -26.118 1.00 82.75 123 GLN A CA 1
ATOM 998 C C . GLN A 1 123 ? 20.032 -5.120 -27.392 1.00 82.75 123 GLN A C 1
ATOM 1000 O O . GLN A 1 123 ? 20.793 -5.576 -28.249 1.00 82.75 123 GLN A O 1
ATOM 1005 N N . TYR A 1 124 ? 19.513 -3.891 -27.470 1.00 78.62 124 TYR A N 1
ATOM 1006 C CA . TYR A 1 124 ? 19.830 -2.943 -28.537 1.00 78.62 124 TYR A CA 1
ATOM 1007 C C . TYR A 1 124 ? 21.331 -2.615 -28.585 1.00 78.62 124 TYR A C 1
ATOM 1009 O O . TYR A 1 124 ? 21.954 -2.704 -29.645 1.00 78.62 124 TYR A O 1
ATOM 1017 N N . ARG A 1 125 ? 21.958 -2.324 -27.434 1.00 75.88 125 ARG A N 1
ATOM 1018 C CA . ARG A 1 125 ? 23.411 -2.083 -27.340 1.00 75.88 125 ARG A CA 1
ATOM 1019 C C . ARG A 1 125 ? 24.228 -3.258 -27.869 1.00 75.88 125 ARG A C 1
ATOM 1021 O O . ARG A 1 125 ? 25.198 -3.046 -28.601 1.00 75.88 125 ARG A O 1
ATOM 1028 N N . ARG A 1 126 ? 23.858 -4.489 -27.504 1.00 79.44 126 ARG A N 1
ATOM 1029 C CA . ARG A 1 126 ? 24.546 -5.710 -27.951 1.00 79.44 126 ARG A CA 1
ATOM 1030 C C . ARG A 1 126 ? 24.412 -5.880 -29.463 1.00 79.44 126 ARG A C 1
ATOM 1032 O O . ARG A 1 126 ? 25.429 -6.052 -30.124 1.00 79.44 126 ARG A O 1
ATOM 1039 N N . GLN A 1 127 ? 23.208 -5.730 -30.018 1.00 79.62 127 GLN A N 1
ATOM 1040 C CA . GLN A 1 127 ? 22.973 -5.802 -31.466 1.00 79.62 127 GLN A CA 1
ATOM 1041 C C . GLN A 1 127 ? 23.763 -4.738 -32.243 1.00 79.62 127 GLN A C 1
ATOM 1043 O O . GLN A 1 127 ? 24.423 -5.066 -33.228 1.00 79.62 127 GLN A O 1
ATOM 1048 N N . PHE A 1 128 ? 23.773 -3.488 -31.771 1.00 75.00 128 PHE A N 1
ATOM 1049 C CA . PHE A 1 128 ? 24.542 -2.405 -32.389 1.00 75.00 128 PHE A CA 1
ATOM 1050 C C . PHE A 1 128 ? 26.058 -2.649 -32.319 1.00 75.00 128 PHE A C 1
ATOM 1052 O O . PHE A 1 128 ? 26.780 -2.412 -33.288 1.00 75.00 128 PHE A O 1
ATOM 1059 N N . SER A 1 129 ? 26.547 -3.188 -31.199 1.00 73.50 129 SER A N 1
ATOM 1060 C CA . SER A 1 129 ? 27.961 -3.548 -31.029 1.00 73.50 129 SER A CA 1
ATOM 1061 C C . SER A 1 129 ? 28.375 -4.688 -31.966 1.00 73.50 129 SER A C 1
ATOM 1063 O O . SER A 1 129 ? 29.472 -4.665 -32.525 1.00 73.50 129 SER A O 1
ATOM 1065 N N . THR A 1 130 ? 27.497 -5.670 -32.186 1.00 73.12 130 THR A N 1
ATOM 1066 C CA . THR A 1 130 ? 27.725 -6.760 -33.144 1.00 73.12 130 THR A CA 1
ATOM 1067 C C . THR A 1 130 ? 27.678 -6.260 -34.590 1.00 73.12 130 THR A C 1
ATOM 1069 O O . THR A 1 130 ? 28.557 -6.613 -35.373 1.00 73.12 130 THR A O 1
ATOM 1072 N N . ALA A 1 131 ? 26.728 -5.386 -34.938 1.00 66.88 131 ALA A N 1
ATOM 1073 C CA . ALA A 1 131 ? 26.639 -4.774 -36.267 1.00 66.88 131 ALA A CA 1
ATOM 1074 C C . ALA A 1 131 ? 27.866 -3.903 -36.589 1.00 66.88 131 ALA A C 1
ATOM 1076 O O . ALA A 1 131 ? 28.436 -4.010 -37.673 1.00 66.88 131 ALA A O 1
ATOM 1077 N N . THR A 1 132 ? 28.337 -3.115 -35.617 1.00 63.38 132 THR A N 1
ATOM 1078 C CA . THR A 1 132 ? 29.556 -2.298 -35.745 1.00 63.38 132 THR A CA 1
ATOM 1079 C C . THR A 1 132 ? 30.808 -3.158 -35.966 1.00 63.38 132 THR A C 1
ATOM 1081 O O . THR A 1 132 ? 31.689 -2.778 -36.729 1.00 63.38 132 THR A O 1
ATOM 1084 N N . ARG A 1 133 ? 30.890 -4.352 -35.359 1.00 56.97 133 ARG A N 1
ATOM 1085 C CA . ARG A 1 133 ? 32.012 -5.289 -35.573 1.00 56.97 133 ARG A CA 1
ATOM 1086 C C . ARG A 1 133 ? 31.955 -6.033 -36.910 1.00 56.97 133 ARG A C 1
ATOM 1088 O O . ARG A 1 133 ? 32.999 -6.440 -37.409 1.00 56.97 133 ARG A O 1
ATOM 1095 N N . LEU A 1 134 ? 30.765 -6.212 -37.485 1.00 57.75 134 LEU A N 1
ATOM 1096 C CA . LEU A 1 134 ? 30.563 -6.897 -38.767 1.00 57.75 134 LEU A CA 1
ATOM 1097 C C . LEU A 1 134 ? 30.692 -5.972 -39.988 1.00 57.75 134 LEU A C 1
ATOM 1099 O O . LEU A 1 134 ? 30.630 -6.457 -41.114 1.00 57.75 134 LEU A O 1
ATOM 1103 N N . SER A 1 135 ? 30.941 -4.671 -39.794 1.00 52.31 135 SER A N 1
ATOM 1104 C CA . SER A 1 135 ? 31.162 -3.713 -40.885 1.00 52.31 135 SER A CA 1
ATOM 1105 C C . SER A 1 135 ? 32.578 -3.106 -40.884 1.00 52.31 135 SER A C 1
ATOM 1107 O O . SER A 1 135 ? 32.735 -1.934 -40.543 1.00 52.31 135 SER A O 1
ATOM 1109 N N . PRO A 1 136 ? 33.626 -3.832 -41.330 1.00 50.00 136 PRO A N 1
ATOM 1110 C CA . PRO A 1 136 ? 34.926 -3.227 -41.627 1.00 50.00 136 PRO A CA 1
ATOM 1111 C C . PRO A 1 136 ? 34.976 -2.519 -42.995 1.00 50.00 136 PRO A C 1
ATOM 1113 O O . PRO A 1 136 ? 35.977 -1.882 -43.305 1.00 50.00 136 PRO A O 1
ATOM 1116 N N . GLN A 1 137 ? 33.950 -2.640 -43.850 1.00 50.78 137 GLN A N 1
ATOM 1117 C CA . GLN A 1 137 ? 34.071 -2.272 -45.273 1.00 50.78 137 GLN A CA 1
ATOM 1118 C C . GLN A 1 137 ? 33.578 -0.868 -45.656 1.00 50.78 137 GLN A C 1
ATOM 1120 O O . GLN A 1 137 ? 33.898 -0.400 -46.744 1.00 50.78 137 GLN A O 1
ATOM 1125 N N . THR A 1 138 ? 32.879 -0.136 -44.788 1.00 49.66 138 THR A N 1
ATOM 1126 C CA . THR A 1 138 ? 32.430 1.238 -45.103 1.00 49.66 138 THR A CA 1
ATOM 1127 C C . THR A 1 138 ? 33.411 2.334 -44.688 1.00 49.66 138 THR A C 1
ATOM 1129 O O . THR A 1 138 ? 33.283 3.462 -45.158 1.00 49.66 138 THR A O 1
ATOM 1132 N N . ALA A 1 139 ? 34.448 2.023 -43.901 1.00 45.94 139 ALA A N 1
ATOM 1133 C CA . ALA A 1 139 ? 35.490 2.995 -43.553 1.00 45.94 139 ALA A CA 1
ATOM 1134 C C . ALA A 1 139 ? 36.468 3.288 -44.711 1.00 45.94 139 ALA A C 1
ATOM 1136 O O . ALA A 1 139 ? 37.165 4.298 -44.677 1.00 45.94 139 ALA A O 1
ATOM 1137 N N . PHE A 1 140 ? 36.502 2.454 -45.759 1.00 45.72 140 PHE A N 1
ATOM 1138 C CA . PHE A 1 140 ? 37.428 2.638 -46.885 1.00 45.72 140 PHE A CA 1
ATOM 1139 C C . PHE A 1 140 ? 36.929 3.630 -47.951 1.00 45.72 140 PHE A C 1
ATOM 1141 O O . PHE A 1 140 ? 37.725 4.125 -48.742 1.00 45.72 140 PHE A O 1
ATOM 1148 N N . PHE A 1 141 ? 35.636 3.977 -47.962 1.00 46.75 141 PHE A N 1
ATOM 1149 C CA . PHE A 1 141 ? 35.077 4.914 -48.951 1.00 46.75 141 PHE A CA 1
ATOM 1150 C C . PHE A 1 141 ? 34.987 6.370 -48.472 1.00 46.75 141 PHE A C 1
ATOM 1152 O O . PHE A 1 141 ? 34.793 7.263 -49.292 1.00 46.75 141 PHE A O 1
ATOM 1159 N N . ALA A 1 142 ? 35.196 6.648 -47.181 1.00 44.19 142 ALA A N 1
ATOM 1160 C CA . ALA A 1 142 ? 35.181 8.020 -46.660 1.00 44.19 142 ALA A CA 1
ATOM 1161 C C . ALA A 1 142 ? 36.525 8.767 -46.818 1.00 44.19 142 ALA A C 1
ATOM 1163 O O . ALA A 1 142 ? 36.591 9.955 -46.524 1.00 44.19 142 ALA A O 1
ATOM 1164 N N . SER A 1 143 ? 37.583 8.104 -47.309 1.00 44.03 143 SER A N 1
ATOM 1165 C CA . SER A 1 143 ? 38.908 8.709 -47.551 1.00 44.03 143 SER A CA 1
ATOM 1166 C C . SER A 1 143 ? 39.121 9.195 -48.996 1.00 44.03 143 SER A C 1
ATOM 1168 O O . SER A 1 143 ? 40.174 9.749 -49.295 1.00 44.03 143 SER A O 1
ATOM 1170 N N . ALA A 1 144 ? 38.163 8.993 -49.908 1.00 47.09 144 ALA A N 1
ATOM 1171 C CA . ALA A 1 144 ? 38.331 9.325 -51.330 1.00 47.09 144 ALA A CA 1
ATOM 1172 C C . ALA A 1 144 ? 37.797 10.716 -51.734 1.00 47.09 144 ALA A C 1
ATOM 1174 O O . ALA A 1 144 ? 37.813 11.054 -52.914 1.00 47.09 144 ALA A O 1
ATOM 1175 N N . TYR A 1 145 ? 37.350 11.535 -50.778 1.00 48.16 145 TYR A N 1
ATOM 1176 C CA . TYR A 1 145 ? 36.896 12.907 -51.034 1.00 48.16 145 TYR A CA 1
ATOM 1177 C C . TYR A 1 145 ? 37.703 13.936 -50.225 1.00 48.16 145 TYR A C 1
ATOM 1179 O O . TYR A 1 145 ? 37.149 14.875 -49.661 1.00 48.16 145 TYR A O 1
ATOM 1187 N N . GLU A 1 146 ? 39.029 13.787 -50.183 1.00 44.75 146 GLU A N 1
ATOM 1188 C CA . GLU A 1 146 ? 39.914 14.925 -49.921 1.00 44.75 146 GLU A CA 1
ATOM 1189 C C . GLU A 1 146 ? 40.181 15.690 -51.230 1.00 44.75 146 GLU A C 1
ATOM 1191 O O . GLU A 1 146 ? 41.031 15.303 -52.020 1.00 44.75 146 GLU A O 1
ATOM 1196 N N . SER A 1 147 ? 39.443 16.799 -51.392 1.00 51.00 147 SER A N 1
ATOM 1197 C CA . SER A 1 147 ? 39.785 18.061 -52.088 1.00 51.00 147 SER A CA 1
ATOM 1198 C C . SER A 1 147 ? 40.142 18.037 -53.593 1.00 51.00 147 SER A C 1
ATOM 1200 O O . SER A 1 147 ? 40.960 17.246 -54.050 1.00 51.00 147 SER A O 1
ATOM 1202 N N . PRO A 1 148 ? 39.625 19.002 -54.385 1.00 46.97 148 PRO A N 1
ATOM 1203 C CA . PRO A 1 148 ? 40.381 20.249 -54.510 1.00 46.97 148 PRO A CA 1
ATOM 1204 C C . PRO A 1 148 ? 39.481 21.477 -54.720 1.00 46.97 148 PRO A C 1
ATOM 1206 O O . PRO A 1 148 ? 39.014 21.738 -55.822 1.00 46.97 148 PRO A O 1
ATOM 1209 N N . PHE A 1 149 ? 39.321 22.310 -53.695 1.00 44.88 149 PHE A N 1
ATOM 1210 C CA . PHE A 1 149 ? 39.065 23.742 -53.908 1.00 44.88 149 PHE A CA 1
ATOM 1211 C C . PHE A 1 149 ? 40.027 24.564 -53.052 1.00 44.88 149 PHE A C 1
ATOM 1213 O O . PHE A 1 149 ? 39.672 25.287 -52.129 1.00 44.88 149 PHE A O 1
ATOM 1220 N N . ARG A 1 150 ? 41.310 24.424 -53.397 1.00 51.84 150 ARG A N 1
ATOM 1221 C CA . ARG A 1 150 ? 42.284 25.509 -53.300 1.00 51.84 150 ARG A CA 1
ATOM 1222 C C . ARG A 1 150 ? 42.360 26.139 -54.688 1.00 51.84 150 ARG A C 1
ATOM 1224 O O . ARG A 1 150 ? 42.966 25.547 -55.575 1.00 51.84 150 ARG A O 1
ATOM 1231 N N . SER A 1 151 ? 41.732 27.298 -54.872 1.00 46.53 151 SER A N 1
ATOM 1232 C CA . SER A 1 151 ? 42.267 28.462 -55.602 1.00 46.53 151 SER A CA 1
ATOM 1233 C C . SER A 1 151 ? 41.155 29.397 -56.098 1.00 46.53 151 SER A C 1
ATOM 1235 O O . SER A 1 151 ? 40.173 28.950 -56.679 1.00 46.53 151 SER A O 1
ATOM 1237 N N . LEU A 1 152 ? 41.438 30.692 -55.911 1.00 45.62 152 LEU A N 1
ATOM 1238 C CA . LEU A 1 152 ? 40.987 31.880 -56.647 1.00 45.62 152 LEU A CA 1
ATOM 1239 C C . LEU A 1 152 ? 39.919 32.792 -56.006 1.00 45.62 152 LEU A C 1
ATOM 1241 O O . LEU A 1 152 ? 38.729 32.492 -56.003 1.00 45.62 152 LEU A O 1
ATOM 1245 N N . VAL A 1 153 ? 40.455 33.979 -55.668 1.00 44.62 153 VAL A N 1
ATOM 1246 C CA . VAL A 1 153 ? 39.887 35.314 -55.382 1.00 44.62 153 VAL A CA 1
ATOM 1247 C C . VAL A 1 153 ? 39.570 35.623 -53.924 1.00 44.62 153 VAL A C 1
ATOM 1249 O O . VAL A 1 153 ? 38.570 35.111 -53.384 1.00 44.62 153 VAL A O 1
#

Secondary structure (DSSP, 8-state):
-HHHHHHHHHHHHHHHHIIIII-----HHHHHHHHHHHHHHHHHS---STHHHHHHHHHHHHHHHHHHHHHHHHSS-HHHHHHT--GGGHHHHHHHHHHHHHHHHHHHHHHHHHHHHHHHHHHHHHHHHHHHHH--SSTTSTTS---------

Organism: NCBI:txid181124

Radius of gyration: 30.8 Å; chains: 1; bounding box: 62×66×89 Å

Sequence (153 aa):
MLRLKKVCTRLFGLYRYLRSVIYPCITPFELYQASRILDDTDQAAERDVPEWDDIASVYLSLKIEASQIREKSLQGSSWKTCLGFHPALMFDITCCYTRCEELKCRILTAHERNLRSHLGAEQYRRQFSTATRLSPQTAFFASAYESPFRSLV